Protein AF-R9JHA3-F1 (afdb_monomer)

Nearest PDB structures (foldseek):
  5xmg-assembly1_A  TM=3.687E-01  e=1.341E+00  Pseudomonas aeruginosa
  5wh9-assembly1_B-2  TM=4.161E-01  e=3.075E+00  H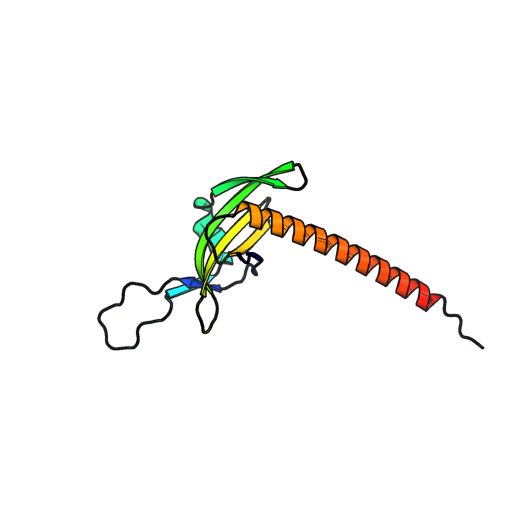alalkalibacterium halodurans C-125
  5zx9-assembly1_A  TM=2.344E-01  e=1.341E+00  Mycobacterium tuberculosis H37Rv
  8z9d-assembly1_PP  TM=3.673E-01  e=4.529E+00  Spinacia oleracea
  4rth-assembly1_A  TM=3.225E-01  e=5.059E+00  Zea mays

Radius of gyration: 22.04 Å; Cα contacts (8 Å, |Δi|>4): 178; chains: 1; bounding box: 43×31×87 Å

pLDDT: mean 76.1, std 11.98, range [42.97, 93.25]

Sequence (139 aa):
MEIITKAKKSCTAFEKPGSQKPGRGHPPKKGTAVHLKELFITLAGEFQETEIELYGKKESIWYYCIDLLWGQKMYQELRFVLVEMNGGQSVEGKKSRKKILEAVRAIEMHMALSCIAMGILQSISILYIGKEGYRKPLS

Mean predicted aligned error: 12.55 Å

Solvent-accessible surface area (backbone atoms only — not comparable to full-atom values): 8304 Å² total; per-residue (Å²): 136,82,60,72,44,84,44,63,53,84,40,66,35,22,37,70,49,69,85,82,71,96,68,94,72,82,80,68,92,50,39,59,82,42,53,56,56,54,46,64,66,80,42,52,88,68,43,44,79,44,79,43,77,56,97,90,38,82,43,73,33,33,34,40,77,46,78,30,27,37,73,92,85,78,52,44,73,28,38,36,39,37,39,39,43,97,92,44,79,48,33,32,40,23,72,66,94,82,56,70,67,60,46,55,52,50,50,51,53,48,55,52,52,51,52,53,52,51,52,51,52,52,53,50,54,54,54,50,56,59,50,64,77,64,61,69,82,79,129

Secondary structure (DSSP, 8-state):
---EEEEPTT-EEEPPPPSPPS-SSPPPS---EEEHHHHHHHTGGGPEEEEEEETTEEEEEEEEEEEEEESSSS-EEEEEEEEEETTEEEEEEESSSS-HHHHHHHHHHHHHHHHHHHHHHHHHHHHHHHHHTT-PPP-

Structure (mmCIF, N/CA/C/O backbone):
data_AF-R9JHA3-F1
#
_entry.id   AF-R9JHA3-F1
#
loop_
_atom_site.group_PDB
_atom_site.id
_atom_site.type_symbol
_atom_site.label_atom_id
_atom_site.label_alt_id
_atom_site.label_comp_id
_atom_site.label_asym_id
_atom_site.label_entity_id
_atom_site.label_seq_id
_atom_site.pdbx_PDB_ins_code
_atom_site.Cartn_x
_atom_site.Cartn_y
_atom_site.Cartn_z
_atom_site.occupancy
_atom_site.B_iso_or_equiv
_atom_site.auth_seq_id
_atom_site.auth_comp_id
_atom_site.auth_asym_id
_atom_site.auth_atom_id
_atom_site.pdbx_PDB_model_num
ATOM 1 N N . MET A 1 1 ? -10.506 -17.326 -2.171 1.00 42.97 1 MET A N 1
ATOM 2 C CA . MET A 1 1 ? -10.151 -16.563 -0.958 1.00 42.97 1 MET A CA 1
ATOM 3 C C . MET A 1 1 ? -9.201 -15.452 -1.380 1.00 42.97 1 MET A C 1
ATOM 5 O O . MET A 1 1 ? -8.128 -15.761 -1.884 1.00 42.97 1 MET A O 1
ATOM 9 N N . GLU A 1 2 ? -9.615 -14.188 -1.286 1.00 55.22 2 GLU A N 1
ATOM 10 C CA . GLU A 1 2 ? -8.731 -13.043 -1.549 1.00 55.22 2 GLU A CA 1
ATOM 11 C C . GLU A 1 2 ? -8.048 -12.662 -0.232 1.00 55.22 2 GLU A C 1
ATOM 13 O O . GLU A 1 2 ? -8.724 -12.412 0.761 1.00 55.22 2 GLU A O 1
ATOM 18 N N . ILE A 1 3 ? -6.715 -12.674 -0.203 1.00 58.25 3 ILE A N 1
ATOM 19 C CA . ILE A 1 3 ? -5.948 -12.266 0.977 1.00 58.25 3 ILE A CA 1
ATOM 20 C C . ILE A 1 3 ? -5.546 -10.807 0.781 1.00 58.25 3 ILE A C 1
ATOM 22 O O . ILE A 1 3 ? -4.934 -10.461 -0.234 1.00 58.25 3 ILE A O 1
ATOM 26 N N . ILE A 1 4 ? -5.911 -9.976 1.752 1.00 64.56 4 ILE A N 1
ATOM 27 C CA . ILE A 1 4 ? -5.577 -8.558 1.820 1.00 64.56 4 ILE A CA 1
ATOM 28 C C . ILE A 1 4 ? -4.691 -8.383 3.043 1.00 64.56 4 ILE A C 1
ATOM 30 O O . ILE A 1 4 ? -5.086 -8.738 4.152 1.00 64.56 4 ILE A O 1
ATOM 34 N N . THR A 1 5 ? -3.495 -7.845 2.845 1.00 65.81 5 THR A N 1
ATOM 35 C CA . THR A 1 5 ? -2.559 -7.606 3.945 1.00 65.81 5 THR A CA 1
ATOM 36 C C . THR A 1 5 ? -1.959 -6.222 3.841 1.00 65.81 5 THR A C 1
ATOM 38 O O . THR A 1 5 ? -1.499 -5.822 2.768 1.00 65.81 5 THR A O 1
ATOM 41 N N . LYS A 1 6 ? -1.890 -5.535 4.981 1.00 73.19 6 LYS A N 1
ATOM 42 C CA . LYS A 1 6 ? -1.100 -4.317 5.130 1.00 73.19 6 LYS A CA 1
ATOM 43 C C . LYS A 1 6 ? 0.378 -4.645 4.937 1.00 73.19 6 LYS A C 1
ATOM 45 O O . LYS A 1 6 ? 0.907 -5.573 5.549 1.00 73.19 6 LYS A O 1
ATOM 50 N N . ALA A 1 7 ? 1.038 -3.884 4.080 1.00 75.06 7 ALA A N 1
ATOM 51 C CA . ALA A 1 7 ? 2.461 -3.979 3.818 1.00 75.06 7 ALA A CA 1
ATOM 52 C C . ALA A 1 7 ? 3.204 -2.831 4.512 1.00 75.06 7 ALA A C 1
ATOM 54 O O . ALA A 1 7 ? 2.664 -1.757 4.782 1.00 75.06 7 ALA A O 1
ATOM 55 N N . LYS A 1 8 ? 4.489 -3.048 4.805 1.00 77.25 8 LYS A N 1
ATOM 56 C CA . LYS A 1 8 ? 5.354 -1.962 5.279 1.00 77.25 8 LYS A CA 1
ATOM 57 C C . LYS A 1 8 ? 5.528 -0.938 4.159 1.00 77.25 8 LYS A C 1
ATOM 59 O O . LYS A 1 8 ? 5.798 -1.316 3.023 1.00 77.25 8 LYS A O 1
ATOM 64 N N . LYS A 1 9 ? 5.494 0.354 4.495 1.00 78.06 9 LYS A N 1
ATOM 65 C CA . LYS A 1 9 ? 5.751 1.448 3.540 1.00 78.06 9 LYS A CA 1
ATOM 66 C C . LYS A 1 9 ? 7.113 1.320 2.841 1.00 78.06 9 LYS A C 1
ATOM 68 O O . LYS A 1 9 ? 7.240 1.651 1.672 1.00 78.06 9 LYS A O 1
ATOM 73 N N . SER A 1 10 ? 8.123 0.794 3.540 1.00 81.38 10 SER A N 1
ATOM 74 C CA . SER A 1 10 ? 9.467 0.526 3.003 1.00 81.38 10 SER A CA 1
ATOM 75 C C . SER A 1 10 ? 9.574 -0.754 2.162 1.00 81.38 10 SER A C 1
ATOM 77 O O . SER A 1 10 ? 10.679 -1.196 1.858 1.00 81.38 10 SER A O 1
ATOM 79 N N . CYS A 1 11 ? 8.456 -1.394 1.817 1.00 84.81 11 CYS A N 1
ATOM 80 C CA . CYS A 1 11 ? 8.462 -2.620 1.035 1.00 84.81 11 CYS A CA 1
ATOM 81 C C . CYS A 1 11 ? 9.016 -2.376 -0.377 1.00 84.81 11 CYS A C 1
ATOM 83 O O . CYS A 1 11 ? 8.632 -1.427 -1.062 1.00 84.81 11 CYS A O 1
ATOM 85 N N . THR A 1 12 ? 9.897 -3.278 -0.806 1.00 89.25 12 THR A N 1
ATOM 86 C CA . THR A 1 12 ? 10.437 -3.325 -2.165 1.00 89.25 12 THR A CA 1
ATOM 87 C C . THR A 1 12 ? 9.720 -4.416 -2.948 1.00 89.25 12 THR A C 1
ATOM 89 O O . THR A 1 12 ? 9.631 -5.560 -2.492 1.00 89.25 12 THR A O 1
ATOM 92 N N . ALA A 1 13 ? 9.225 -4.068 -4.126 1.00 90.88 13 ALA A N 1
ATOM 93 C CA . ALA A 1 13 ? 8.659 -4.990 -5.100 1.00 90.88 13 ALA A CA 1
ATOM 94 C C . ALA A 1 13 ? 9.451 -4.899 -6.413 1.00 90.88 13 ALA A C 1
ATOM 96 O O . ALA A 1 13 ? 10.411 -4.137 -6.507 1.00 90.88 13 ALA A O 1
ATOM 97 N N . PHE A 1 14 ? 9.109 -5.711 -7.407 1.00 90.88 14 PHE A N 1
ATOM 98 C CA . PHE A 1 14 ? 9.809 -5.748 -8.687 1.00 90.88 14 PHE A CA 1
ATOM 99 C C . PHE A 1 14 ? 8.834 -5.613 -9.846 1.00 90.88 14 PHE A C 1
ATOM 101 O O . PHE A 1 14 ? 7.736 -6.165 -9.814 1.00 90.88 14 PHE A O 1
ATOM 108 N N . GLU A 1 15 ? 9.252 -4.926 -10.898 1.00 90.94 15 GLU A N 1
ATOM 109 C CA . GLU A 1 15 ? 8.497 -4.899 -12.146 1.00 90.94 15 GLU A CA 1
ATOM 110 C C . GLU A 1 15 ? 8.497 -6.276 -12.814 1.00 90.94 15 GLU A C 1
ATOM 112 O O . GLU A 1 15 ? 9.342 -7.143 -12.548 1.00 90.94 15 GLU A O 1
ATOM 117 N N . LYS A 1 16 ? 7.546 -6.479 -13.725 1.00 88.25 16 LYS A N 1
ATOM 118 C CA . LYS A 1 16 ? 7.558 -7.655 -14.594 1.00 88.25 16 LYS A CA 1
ATOM 119 C C . LYS A 1 16 ? 8.799 -7.605 -15.494 1.00 88.25 16 LYS A C 1
ATOM 121 O O . LYS A 1 16 ? 9.226 -6.517 -15.882 1.00 88.25 16 LYS A O 1
ATOM 126 N N . PRO A 1 17 ? 9.413 -8.756 -15.814 1.00 85.31 17 PRO A N 1
ATOM 127 C CA . PRO A 1 17 ? 10.536 -8.771 -16.741 1.00 85.31 17 PRO A CA 1
ATOM 128 C C . PRO A 1 17 ? 10.090 -8.193 -18.092 1.00 85.31 17 PRO A C 1
ATOM 130 O O . PRO A 1 17 ? 9.042 -8.571 -18.615 1.00 85.31 17 PRO A O 1
ATOM 133 N N . GLY A 1 18 ? 10.873 -7.256 -18.633 1.00 77.06 18 GLY A N 1
ATOM 134 C CA . GLY A 1 18 ? 10.617 -6.675 -19.952 1.00 77.06 18 GLY A CA 1
ATOM 135 C C . GLY A 1 18 ? 10.728 -7.709 -21.080 1.00 77.06 18 GLY A C 1
ATOM 136 O O . GLY A 1 18 ? 11.177 -8.839 -20.866 1.00 77.06 18 GLY A O 1
ATOM 137 N N . SER A 1 19 ? 10.343 -7.318 -22.299 1.00 68.62 19 SER A N 1
ATOM 138 C CA . SER A 1 19 ? 10.466 -8.166 -23.493 1.00 68.62 19 SER A CA 1
ATOM 139 C C . SER A 1 19 ? 11.897 -8.697 -23.635 1.00 68.62 19 SER A C 1
ATOM 141 O O . SER A 1 19 ? 12.854 -7.919 -23.583 1.00 68.62 19 SER A O 1
ATOM 143 N N . GLN A 1 20 ? 12.043 -10.015 -23.797 1.00 65.56 20 GLN A N 1
ATOM 144 C CA . GLN A 1 20 ? 13.345 -10.677 -23.877 1.00 65.56 20 GLN A CA 1
ATOM 145 C C . GLN A 1 20 ? 14.191 -10.055 -24.993 1.00 65.56 20 GLN A C 1
ATOM 147 O O . GLN A 1 20 ? 13.799 -10.065 -26.159 1.00 65.56 20 GLN A O 1
ATOM 152 N N . LYS A 1 21 ? 15.360 -9.512 -24.639 1.00 65.12 21 LYS A N 1
ATOM 153 C CA . LYS A 1 21 ? 16.337 -9.081 -25.640 1.00 65.12 21 LYS A CA 1
ATOM 154 C C . LYS A 1 21 ? 16.968 -10.329 -26.269 1.00 65.12 21 LYS A C 1
ATOM 156 O O . LYS A 1 21 ? 17.333 -11.236 -25.518 1.00 65.12 21 LYS A O 1
ATOM 161 N N . PRO A 1 22 ? 17.131 -10.389 -27.601 1.00 58.97 22 PRO A N 1
ATOM 162 C CA . PRO A 1 22 ? 17.866 -11.472 -28.239 1.00 58.97 22 PRO A CA 1
ATOM 163 C C . PRO A 1 22 ? 19.330 -11.400 -27.783 1.00 58.97 22 PRO A C 1
ATOM 165 O O . PRO A 1 22 ? 20.067 -10.486 -28.143 1.00 58.97 22 PRO A O 1
ATOM 168 N N . GLY A 1 23 ? 19.735 -12.326 -26.915 1.00 71.56 23 GLY A N 1
ATOM 169 C CA . GLY A 1 23 ? 21.062 -12.355 -26.308 1.00 71.56 23 GLY A CA 1
ATOM 170 C C . GLY A 1 23 ? 21.332 -13.681 -25.600 1.00 71.56 23 GLY A C 1
ATOM 171 O O . GLY A 1 23 ? 20.411 -14.414 -25.242 1.00 71.56 23 GLY A O 1
ATOM 172 N N . ARG A 1 24 ? 22.612 -14.015 -25.420 1.00 67.19 24 ARG A N 1
ATOM 173 C CA . ARG A 1 24 ? 23.051 -15.266 -24.785 1.00 67.19 24 ARG A CA 1
ATOM 174 C C . ARG A 1 24 ? 22.910 -15.153 -23.261 1.00 67.19 24 ARG A C 1
ATOM 176 O O . ARG A 1 24 ? 23.551 -14.300 -22.657 1.00 67.19 24 ARG A O 1
ATOM 183 N N . GLY A 1 25 ? 22.106 -16.017 -22.642 1.00 75.81 25 GLY A N 1
ATOM 184 C CA . GLY A 1 25 ? 21.958 -16.097 -21.183 1.00 75.81 25 GLY A CA 1
ATOM 185 C C . GLY A 1 25 ? 20.561 -16.533 -20.738 1.00 75.81 25 GLY A C 1
ATOM 186 O O . GLY A 1 25 ? 19.625 -16.557 -21.532 1.00 75.81 25 GLY A O 1
ATOM 187 N N . HIS A 1 26 ? 20.415 -16.887 -19.458 1.00 72.19 26 HIS A N 1
ATOM 188 C CA . HIS A 1 26 ? 19.107 -17.203 -18.881 1.00 72.19 26 HIS A CA 1
ATOM 189 C C . HIS A 1 26 ? 18.272 -15.914 -18.753 1.00 72.19 26 HIS A C 1
ATOM 191 O O . HIS A 1 26 ? 18.757 -14.949 -18.153 1.00 72.19 26 HIS A O 1
ATOM 197 N N . PRO A 1 27 ? 17.018 -15.881 -19.240 1.00 76.44 27 PRO A N 1
ATOM 198 C CA . PRO A 1 27 ? 16.166 -14.703 -19.126 1.00 76.44 27 PRO A CA 1
ATOM 199 C C . PRO A 1 27 ? 16.005 -14.232 -17.668 1.00 76.44 27 PRO A C 1
ATOM 201 O O . PRO A 1 27 ? 15.831 -15.060 -16.766 1.00 76.44 27 PRO A O 1
ATOM 204 N N . PRO A 1 28 ? 16.049 -12.921 -17.389 1.00 74.94 28 PRO A N 1
ATOM 205 C CA . PRO A 1 28 ? 15.822 -12.417 -16.041 1.00 74.94 28 PRO A CA 1
ATOM 206 C C . PRO A 1 28 ? 14.397 -12.754 -15.578 1.00 74.94 28 PRO A C 1
ATOM 208 O O . PRO A 1 28 ? 13.429 -12.575 -16.312 1.00 74.94 28 PRO A O 1
ATOM 211 N N . LYS A 1 29 ? 14.261 -13.237 -14.335 1.00 79.88 29 LYS A N 1
ATOM 212 C CA . LYS A 1 29 ? 12.957 -13.613 -13.749 1.00 79.88 29 LYS A CA 1
ATOM 213 C C . LYS A 1 29 ? 12.116 -12.408 -13.295 1.00 79.88 29 LYS A C 1
ATOM 215 O O . LYS A 1 29 ? 10.946 -12.583 -12.976 1.00 79.88 29 LYS A O 1
ATOM 220 N N . LYS A 1 30 ? 12.713 -11.214 -13.220 1.00 85.81 30 LYS A N 1
ATOM 221 C CA . LYS A 1 30 ? 12.101 -9.973 -12.721 1.00 85.81 30 LYS A CA 1
ATOM 222 C C . LYS A 1 30 ? 12.706 -8.745 -13.399 1.00 85.81 30 LYS A C 1
ATOM 224 O O . LYS A 1 30 ? 13.824 -8.827 -13.906 1.00 85.81 30 LYS A O 1
ATOM 229 N N . GLY A 1 31 ? 11.972 -7.640 -13.375 1.00 85.94 31 GLY A N 1
ATOM 230 C CA . GLY A 1 31 ? 12.422 -6.322 -13.810 1.00 85.94 31 GLY A CA 1
ATOM 231 C C . GLY A 1 31 ? 13.067 -5.507 -12.684 1.00 85.94 31 GLY A C 1
ATOM 232 O O . GLY A 1 31 ? 13.643 -6.057 -11.738 1.00 85.94 31 GLY A O 1
ATOM 233 N N . THR A 1 32 ? 12.972 -4.185 -12.806 1.00 88.44 32 THR A N 1
ATOM 234 C CA . THR A 1 32 ? 13.568 -3.201 -11.894 1.00 88.44 32 THR A CA 1
ATOM 235 C C . THR A 1 32 ? 13.010 -3.333 -10.479 1.00 88.44 32 THR A C 1
ATOM 237 O O . THR A 1 32 ? 11.846 -3.690 -10.289 1.00 88.44 32 THR A O 1
ATOM 240 N N . ALA A 1 33 ? 13.842 -3.060 -9.471 1.00 89.94 33 ALA A N 1
ATOM 241 C CA . ALA A 1 33 ? 13.378 -2.934 -8.094 1.00 89.94 33 ALA A CA 1
ATOM 242 C C . ALA A 1 33 ? 12.608 -1.618 -7.920 1.00 89.94 33 ALA A C 1
ATOM 244 O O . ALA A 1 33 ? 13.067 -0.570 -8.359 1.00 89.94 33 ALA A O 1
ATOM 245 N N . VAL A 1 34 ? 11.460 -1.685 -7.254 1.00 90.81 34 VAL A N 1
ATOM 246 C CA . VAL A 1 34 ? 10.562 -0.558 -7.003 1.00 90.81 34 VAL A CA 1
ATOM 247 C C . VAL A 1 34 ? 10.357 -0.426 -5.502 1.00 90.81 34 VAL A C 1
ATOM 249 O O . VAL A 1 34 ? 9.866 -1.351 -4.846 1.00 90.81 34 VAL A O 1
ATOM 252 N N . HIS A 1 35 ? 10.712 0.729 -4.949 1.00 90.62 35 HIS A N 1
ATOM 253 C CA . HIS A 1 35 ? 10.437 1.062 -3.558 1.00 90.62 35 HIS A CA 1
ATOM 254 C C . HIS A 1 35 ? 9.068 1.729 -3.451 1.00 90.62 35 HIS A C 1
ATOM 256 O O . HIS A 1 35 ? 8.865 2.846 -3.918 1.00 90.62 35 HIS A O 1
ATOM 262 N N . LEU A 1 36 ? 8.119 1.069 -2.784 1.00 88.00 36 LEU A N 1
ATOM 263 C CA . LEU A 1 36 ? 6.734 1.556 -2.714 1.00 88.00 36 LEU A CA 1
ATOM 264 C C . LEU A 1 36 ? 6.619 2.917 -2.015 1.00 88.00 36 LEU A C 1
ATOM 266 O O . LEU A 1 36 ? 5.721 3.691 -2.321 1.00 88.00 36 LEU A O 1
ATOM 270 N N . LYS A 1 37 ? 7.559 3.239 -1.119 1.00 88.00 37 LYS A N 1
ATOM 271 C CA . LYS A 1 37 ? 7.662 4.557 -0.480 1.00 88.00 37 LYS A CA 1
ATOM 272 C C . LYS A 1 37 ? 7.855 5.691 -1.494 1.00 88.00 37 LYS A C 1
ATOM 274 O O . LYS A 1 37 ? 7.316 6.769 -1.282 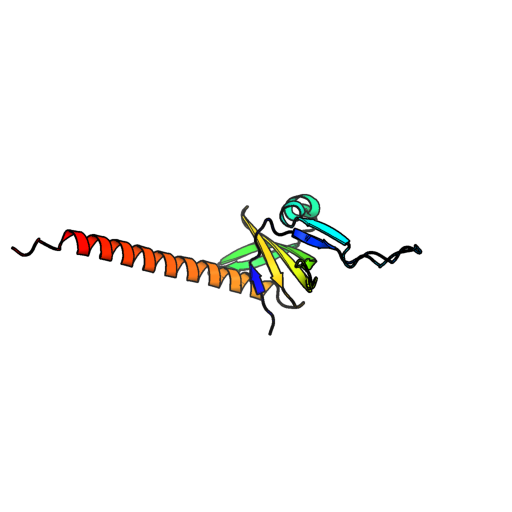1.00 88.00 37 LYS A O 1
ATOM 279 N N . GLU A 1 38 ? 8.640 5.464 -2.542 1.00 90.12 38 GLU A N 1
ATOM 280 C CA . GLU A 1 38 ? 8.986 6.491 -3.533 1.00 90.12 38 GLU A CA 1
ATOM 281 C C . GLU A 1 38 ? 7.810 6.776 -4.468 1.00 90.12 38 GLU A C 1
ATOM 283 O O . GLU A 1 38 ? 7.598 7.921 -4.857 1.00 90.12 38 GLU A O 1
ATOM 288 N N . LEU A 1 39 ? 6.975 5.765 -4.732 1.00 88.38 39 LEU A N 1
ATOM 289 C CA . LEU A 1 39 ? 5.797 5.896 -5.591 1.00 88.38 39 LEU A CA 1
ATOM 290 C C . LEU A 1 39 ? 4.785 6.934 -5.086 1.00 88.38 39 LEU A C 1
ATOM 292 O O . LEU A 1 39 ? 4.136 7.570 -5.907 1.00 88.38 39 LEU A O 1
ATOM 296 N N . PHE A 1 40 ? 4.686 7.159 -3.771 1.00 86.50 40 PHE A N 1
ATOM 297 C CA . PHE A 1 40 ? 3.844 8.231 -3.215 1.00 86.50 40 PHE A CA 1
ATOM 298 C C . PHE A 1 40 ? 4.274 9.629 -3.668 1.00 86.50 40 PHE A C 1
ATOM 300 O O . PHE A 1 40 ? 3.461 10.539 -3.697 1.00 86.50 40 PHE A O 1
ATOM 307 N N . ILE A 1 41 ? 5.554 9.809 -3.998 1.00 88.88 41 ILE A N 1
ATOM 308 C CA . ILE A 1 41 ? 6.105 11.098 -4.422 1.00 88.88 41 ILE A CA 1
ATOM 309 C C . ILE A 1 41 ? 6.132 11.153 -5.947 1.00 88.88 41 ILE A C 1
ATOM 311 O O . ILE A 1 41 ? 5.635 12.101 -6.546 1.00 88.88 41 ILE A O 1
ATOM 315 N N . THR A 1 42 ? 6.692 10.122 -6.584 1.00 89.50 42 THR A N 1
ATOM 316 C CA . THR A 1 42 ? 6.894 10.090 -8.038 1.00 89.50 42 THR A CA 1
ATOM 317 C C . THR A 1 42 ? 5.580 10.050 -8.812 1.00 89.50 42 THR A C 1
ATOM 319 O O . THR A 1 42 ? 5.500 10.629 -9.890 1.00 89.50 42 THR A O 1
ATOM 322 N N . LEU A 1 43 ? 4.557 9.380 -8.276 1.00 86.88 43 LEU A N 1
ATOM 323 C CA . LEU A 1 43 ? 3.266 9.196 -8.939 1.00 86.88 43 LEU A CA 1
ATOM 324 C C . LEU A 1 43 ? 2.138 9.972 -8.258 1.00 86.88 43 LEU A C 1
ATOM 326 O O . LEU A 1 43 ? 0.983 9.651 -8.495 1.00 86.88 43 LEU A O 1
ATOM 330 N N . ALA A 1 44 ? 2.436 10.990 -7.443 1.00 84.69 44 ALA A N 1
ATOM 331 C CA . ALA A 1 44 ? 1.423 11.758 -6.709 1.00 84.69 44 ALA A CA 1
ATOM 332 C C . ALA A 1 44 ? 0.274 12.275 -7.604 1.00 84.69 44 ALA A C 1
ATOM 334 O O . ALA A 1 44 ? -0.876 12.292 -7.179 1.00 84.69 44 ALA A O 1
ATOM 335 N N . GLY A 1 45 ? 0.567 12.641 -8.859 1.00 86.88 45 GLY A N 1
ATOM 336 C CA . GLY A 1 45 ? -0.436 13.102 -9.829 1.00 86.88 45 GLY A CA 1
ATOM 337 C C . GLY A 1 45 ? -1.325 12.008 -10.438 1.00 86.88 45 GLY A C 1
ATOM 338 O O . GLY A 1 45 ? -2.341 12.328 -11.040 1.00 86.88 45 GLY A O 1
ATOM 339 N N . GLU A 1 46 ? -0.969 10.733 -10.276 1.00 89.12 46 GLU A N 1
ATOM 340 C CA . GLU A 1 46 ? -1.711 9.576 -10.808 1.00 89.12 46 GLU A CA 1
ATOM 341 C C . GLU A 1 46 ? -2.673 8.968 -9.772 1.00 89.12 46 GLU A C 1
ATOM 343 O O . GLU A 1 46 ? -3.387 8.001 -10.058 1.00 89.12 46 GLU A O 1
ATOM 348 N N . PHE A 1 47 ? -2.684 9.493 -8.542 1.00 87.00 47 PHE A N 1
ATOM 349 C CA . PHE A 1 47 ? -3.588 9.017 -7.501 1.00 87.00 47 PHE A CA 1
ATOM 350 C C . PHE A 1 47 ? -5.027 9.434 -7.813 1.00 87.00 47 PHE A C 1
ATOM 352 O O . PHE A 1 47 ? -5.319 10.576 -8.159 1.00 87.00 47 PHE A O 1
ATOM 359 N N . GLN A 1 48 ? -5.944 8.488 -7.640 1.00 83.50 48 GLN A N 1
ATOM 360 C CA . GLN A 1 48 ? -7.372 8.690 -7.832 1.00 83.50 48 GLN A CA 1
ATOM 361 C C . GLN A 1 48 ? -8.026 9.056 -6.505 1.00 83.50 48 GLN A C 1
ATOM 363 O O . GLN A 1 48 ? -7.839 8.353 -5.511 1.00 83.50 48 GLN A O 1
ATOM 368 N N . GLU A 1 49 ? -8.815 10.127 -6.498 1.00 86.69 49 GLU A N 1
ATOM 369 C CA . GLU A 1 49 ? -9.650 10.484 -5.353 1.00 86.69 49 GLU A CA 1
ATOM 370 C C . GLU A 1 49 ? -10.908 9.602 -5.310 1.00 86.69 49 GLU A C 1
ATOM 372 O O . GLU A 1 49 ? -11.546 9.339 -6.333 1.00 86.69 49 GLU A O 1
ATOM 377 N N . THR A 1 50 ? -11.276 9.126 -4.123 1.00 82.75 50 THR A N 1
ATOM 378 C CA . THR A 1 50 ? -12.534 8.416 -3.887 1.00 82.75 50 THR A CA 1
ATOM 379 C C . THR A 1 50 ? -13.053 8.681 -2.481 1.00 82.75 50 THR A C 1
ATOM 381 O O . THR A 1 50 ? -12.278 8.898 -1.553 1.00 82.75 50 THR A O 1
ATOM 384 N N . GLU A 1 51 ? -14.370 8.642 -2.312 1.00 80.62 51 GLU A N 1
ATOM 385 C CA . GLU A 1 51 ? -15.005 8.764 -1.005 1.00 80.62 51 GLU A CA 1
ATOM 386 C C . GLU A 1 51 ? -15.171 7.390 -0.360 1.00 80.62 51 GLU A C 1
ATOM 388 O O . GLU A 1 51 ? -15.670 6.436 -0.967 1.00 80.62 51 GLU A O 1
ATOM 393 N N . ILE A 1 52 ? -14.805 7.303 0.911 1.00 75.94 52 ILE A N 1
ATOM 394 C CA . ILE A 1 52 ? -15.055 6.140 1.752 1.00 75.94 52 ILE A CA 1
ATOM 395 C C . ILE A 1 52 ? -15.803 6.564 3.004 1.00 75.94 52 ILE A C 1
ATOM 397 O O . ILE A 1 52 ? -15.624 7.658 3.523 1.00 75.94 52 ILE A O 1
ATOM 401 N N . GLU A 1 53 ? -16.647 5.678 3.511 1.00 71.75 53 GLU A N 1
ATOM 402 C CA . GLU A 1 53 ? -17.286 5.871 4.806 1.00 71.75 53 GLU A CA 1
ATOM 403 C C . GLU A 1 53 ? -16.412 5.220 5.881 1.00 71.75 53 GLU A C 1
ATOM 405 O O . GLU A 1 53 ? -16.3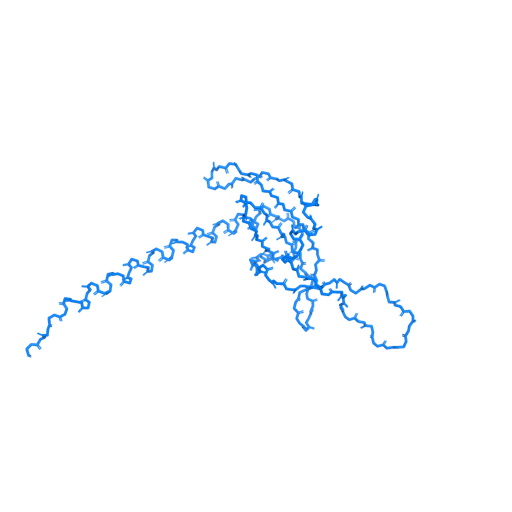19 3.994 5.933 1.00 71.75 53 GLU A O 1
ATOM 410 N N . LEU A 1 54 ? -15.749 6.052 6.686 1.00 68.31 54 LEU A N 1
ATOM 411 C CA . LEU A 1 54 ? -14.912 5.682 7.826 1.00 68.31 54 LEU A CA 1
ATOM 412 C C . LEU A 1 54 ? -15.613 6.096 9.118 1.00 68.31 54 LEU A C 1
ATOM 414 O O . LEU A 1 54 ? -15.922 7.271 9.309 1.00 68.31 54 LEU A O 1
ATOM 418 N N . TYR A 1 55 ? -15.856 5.148 10.022 1.00 67.50 55 TYR A N 1
ATOM 419 C CA . TYR A 1 55 ? -16.515 5.396 11.311 1.00 67.50 55 TYR A CA 1
ATOM 420 C C . TYR A 1 55 ? -17.854 6.158 11.197 1.00 67.50 55 TYR A C 1
ATOM 422 O O . TYR A 1 55 ? -18.191 6.978 12.050 1.00 67.50 55 TYR A O 1
ATOM 430 N N . GLY A 1 56 ? -18.620 5.909 10.128 1.00 72.00 56 GLY A N 1
ATOM 431 C CA . GLY A 1 56 ? -19.895 6.590 9.854 1.00 72.00 56 GLY A CA 1
ATOM 432 C C . GLY A 1 56 ? -19.757 8.013 9.302 1.00 72.00 56 GLY A C 1
ATOM 433 O O . GLY A 1 56 ? -20.752 8.725 9.179 1.00 72.00 56 GLY A O 1
ATOM 434 N N . LYS A 1 57 ? -18.537 8.443 8.962 1.00 74.88 57 LYS A N 1
ATOM 435 C CA . LYS A 1 57 ? -18.254 9.721 8.309 1.00 74.88 57 LYS A CA 1
ATOM 436 C C . LYS A 1 57 ? -17.675 9.477 6.918 1.00 74.88 57 LYS A C 1
ATOM 438 O O . LYS A 1 57 ? -16.814 8.622 6.737 1.00 74.88 57 LYS A O 1
ATOM 443 N N . LYS A 1 58 ? -18.133 10.238 5.926 1.00 79.75 58 LYS A N 1
ATOM 444 C CA . LYS A 1 58 ? -17.536 10.221 4.587 1.00 79.75 58 LYS A CA 1
ATOM 445 C C . LYS A 1 58 ? -16.224 11.000 4.595 1.00 79.75 58 LYS A C 1
ATOM 447 O O . LYS A 1 58 ? -16.203 12.159 5.002 1.00 79.75 58 LYS A O 1
ATOM 452 N N . GLU A 1 59 ? -15.158 10.357 4.150 1.00 80.62 59 GLU A N 1
ATOM 453 C CA . GLU A 1 59 ? -13.812 10.911 4.028 1.00 80.62 59 GLU A CA 1
ATOM 454 C C . GLU A 1 59 ? -13.303 10.676 2.601 1.00 80.62 59 GLU A C 1
ATOM 456 O O . GLU A 1 59 ? -13.477 9.588 2.043 1.00 80.62 59 GLU A O 1
ATOM 461 N N . SER A 1 60 ? -12.661 11.690 2.019 1.00 81.94 60 SER A N 1
ATOM 462 C CA . SER A 1 60 ? -11.953 11.553 0.744 1.00 81.94 60 SER A CA 1
ATOM 463 C C . SER A 1 60 ? -10.593 10.899 0.974 1.00 81.94 60 SER A C 1
ATOM 465 O O . SER A 1 60 ? -9.822 11.318 1.841 1.00 81.94 60 SER A O 1
ATOM 467 N N . ILE A 1 61 ? -10.281 9.884 0.174 1.00 82.94 61 ILE A N 1
ATOM 468 C CA . ILE A 1 61 ? -8.962 9.257 0.121 1.00 82.94 61 ILE A CA 1
ATOM 469 C C . ILE A 1 61 ? -8.401 9.303 -1.292 1.00 82.94 61 ILE A C 1
ATOM 471 O O . ILE A 1 61 ? -9.135 9.217 -2.275 1.00 82.94 61 ILE A O 1
ATOM 475 N N . TRP A 1 62 ? -7.079 9.349 -1.384 1.00 85.75 62 TRP A N 1
ATOM 476 C CA . TRP A 1 62 ? -6.353 9.186 -2.634 1.00 85.75 62 TRP A CA 1
ATOM 477 C C . TRP A 1 62 ? -5.769 7.787 -2.687 1.00 85.75 62 TRP A C 1
ATOM 479 O O . TRP A 1 62 ? -5.141 7.336 -1.729 1.00 85.75 62 TRP A O 1
ATOM 489 N N . TYR A 1 63 ? -5.953 7.079 -3.798 1.00 85.31 63 TYR A N 1
ATOM 490 C CA . TYR A 1 63 ? -5.367 5.757 -3.967 1.00 85.31 63 TYR A CA 1
ATOM 491 C C . TYR A 1 63 ? -4.753 5.545 -5.346 1.00 85.31 63 TYR A C 1
ATOM 493 O O . TYR A 1 63 ? -5.199 6.093 -6.350 1.00 85.31 63 TYR A O 1
ATOM 501 N N . TYR A 1 64 ? -3.751 4.675 -5.400 1.00 85.25 64 TYR A N 1
ATOM 502 C CA . TYR A 1 64 ? -3.119 4.237 -6.636 1.00 85.25 64 TYR A CA 1
ATOM 503 C C . TYR A 1 64 ? -2.910 2.723 -6.618 1.00 85.25 64 TYR A C 1
ATOM 505 O O . TYR A 1 64 ? -2.490 2.150 -5.612 1.00 85.25 64 TYR A O 1
ATOM 513 N N . CYS A 1 65 ? -3.228 2.053 -7.725 1.00 85.44 65 CYS A N 1
ATOM 514 C CA . CYS A 1 65 ? -3.100 0.602 -7.850 1.00 85.44 65 CYS A CA 1
ATOM 515 C C . CYS A 1 65 ? -2.008 0.237 -8.850 1.00 85.44 65 CYS A C 1
ATOM 517 O O . CYS A 1 65 ? -2.050 0.680 -9.994 1.00 85.44 65 CYS A O 1
ATOM 519 N N . ILE A 1 66 ? -1.095 -0.651 -8.459 1.00 86.38 66 ILE A N 1
ATOM 520 C CA . ILE A 1 66 ? -0.027 -1.145 -9.329 1.00 86.38 66 ILE A CA 1
ATOM 521 C C . ILE A 1 66 ? 0.201 -2.642 -9.129 1.00 86.38 66 ILE A C 1
ATOM 523 O O . ILE A 1 66 ? 0.246 -3.133 -8.005 1.00 86.38 66 ILE A O 1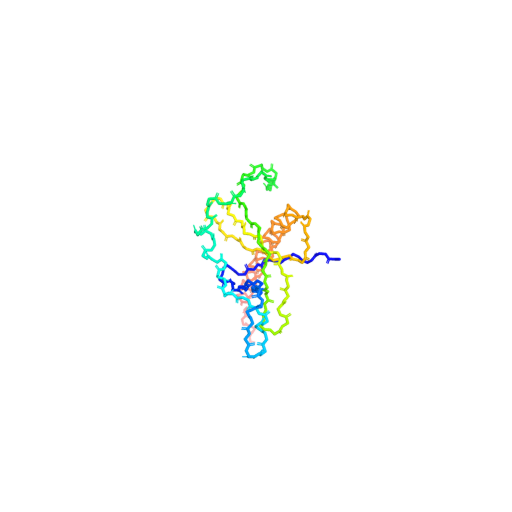
ATOM 527 N N . ASP A 1 67 ? 0.343 -3.385 -10.223 1.00 89.69 67 ASP A N 1
ATOM 528 C CA . ASP A 1 67 ? 0.612 -4.823 -10.189 1.00 89.69 67 ASP A CA 1
ATOM 529 C C . ASP A 1 67 ? 2.136 -5.055 -10.260 1.00 89.69 67 ASP A C 1
ATOM 531 O O . ASP A 1 67 ? 2.767 -4.744 -11.270 1.00 89.69 67 ASP A O 1
ATOM 535 N N . LEU A 1 68 ? 2.741 -5.590 -9.191 1.00 89.38 68 LEU A N 1
ATOM 536 C CA . LEU A 1 68 ? 4.188 -5.831 -9.072 1.00 89.38 68 LEU A CA 1
ATOM 537 C C . LEU A 1 68 ? 4.484 -7.247 -8.555 1.00 89.38 68 LEU A C 1
ATOM 539 O O . LEU A 1 68 ? 3.665 -7.897 -7.910 1.00 89.38 68 LEU A O 1
ATOM 543 N N . LEU A 1 69 ? 5.697 -7.729 -8.806 1.00 90.50 69 LEU A N 1
ATOM 544 C CA . LEU A 1 69 ? 6.205 -8.994 -8.287 1.00 90.50 69 LEU A CA 1
ATOM 545 C C . LEU A 1 69 ? 6.781 -8.806 -6.880 1.00 90.50 69 LEU A C 1
ATOM 547 O O . LEU A 1 69 ? 7.667 -7.982 -6.657 1.00 90.50 69 LEU A O 1
ATOM 551 N N . TRP A 1 70 ? 6.328 -9.615 -5.929 1.00 86.69 70 TRP A N 1
ATOM 552 C CA . TRP A 1 70 ? 6.774 -9.569 -4.541 1.00 86.69 70 TRP A CA 1
ATOM 553 C C . TRP A 1 70 ? 7.412 -10.882 -4.080 1.00 86.69 70 TRP A C 1
ATOM 555 O O . TRP A 1 70 ? 7.026 -11.980 -4.492 1.00 86.69 70 TRP A O 1
ATOM 565 N N . GLY A 1 71 ? 8.394 -10.765 -3.187 1.00 82.88 71 GLY A N 1
ATOM 566 C CA . GLY A 1 71 ? 9.159 -11.885 -2.640 1.00 82.88 71 GLY A CA 1
ATOM 567 C C . GLY A 1 71 ? 10.512 -12.104 -3.324 1.00 82.88 71 GLY A C 1
ATOM 568 O O . GLY A 1 71 ? 10.824 -11.513 -4.352 1.00 82.88 71 GLY A O 1
ATOM 569 N N . GLN A 1 72 ? 11.349 -12.948 -2.714 1.00 69.56 72 GLN A N 1
ATOM 570 C CA . GLN A 1 72 ? 12.753 -13.122 -3.120 1.00 69.56 72 GLN A CA 1
ATOM 571 C C . GLN A 1 72 ? 13.005 -14.317 -4.054 1.00 69.56 72 GLN A C 1
ATOM 573 O O . GLN A 1 72 ? 13.941 -14.284 -4.848 1.00 69.56 72 GLN A O 1
ATOM 578 N N . LYS A 1 73 ? 12.198 -15.383 -3.958 1.00 70.75 73 LYS A N 1
ATOM 579 C CA . LYS A 1 73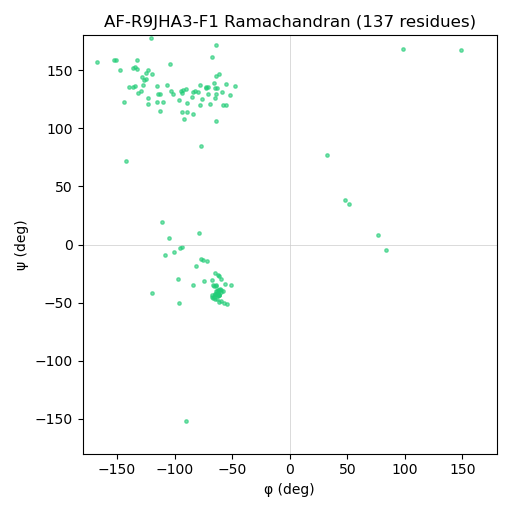 ? 12.469 -16.665 -4.643 1.00 70.75 73 LYS A CA 1
ATOM 580 C C . LYS A 1 73 ? 11.376 -17.087 -5.624 1.00 70.75 73 LYS A C 1
ATOM 582 O O . LYS A 1 73 ? 11.690 -17.546 -6.716 1.00 70.75 73 LYS A O 1
ATOM 587 N N . MET A 1 74 ? 10.112 -16.906 -5.238 1.00 75.31 74 MET A N 1
ATOM 588 C CA . MET A 1 74 ? 8.941 -17.339 -6.015 1.00 75.31 74 MET A CA 1
ATOM 589 C C . MET A 1 74 ? 8.262 -16.213 -6.807 1.00 75.31 74 MET A C 1
ATOM 591 O O . MET A 1 74 ? 7.335 -16.521 -7.539 1.00 75.31 74 MET A O 1
ATOM 595 N N . TYR A 1 75 ? 8.689 -14.950 -6.635 1.00 82.56 75 TYR A N 1
ATOM 596 C CA . TYR A 1 75 ? 8.159 -13.748 -7.305 1.00 82.56 75 TYR A CA 1
ATOM 597 C C . TYR A 1 75 ? 6.656 -13.830 -7.602 1.00 82.56 75 TYR A C 1
ATOM 599 O O . TYR A 1 75 ? 6.241 -14.103 -8.724 1.00 82.56 75 TYR A O 1
ATOM 607 N N . GLN A 1 76 ? 5.839 -13.638 -6.568 1.00 82.69 76 GLN A N 1
ATOM 608 C CA . GLN A 1 76 ? 4.388 -13.695 -6.718 1.00 82.69 76 GLN A CA 1
ATOM 609 C C . GLN A 1 76 ? 3.875 -12.357 -7.231 1.00 82.69 76 GLN A C 1
ATOM 611 O O . GLN A 1 76 ? 4.218 -11.315 -6.678 1.00 82.69 76 GLN A O 1
ATOM 616 N N . GLU A 1 77 ? 3.032 -12.387 -8.258 1.00 85.81 77 GLU A N 1
ATOM 617 C CA . GLU A 1 77 ? 2.333 -11.191 -8.710 1.00 85.81 77 GLU A CA 1
ATOM 618 C C . GLU A 1 77 ? 1.304 -10.769 -7.660 1.00 85.81 77 GLU A C 1
ATOM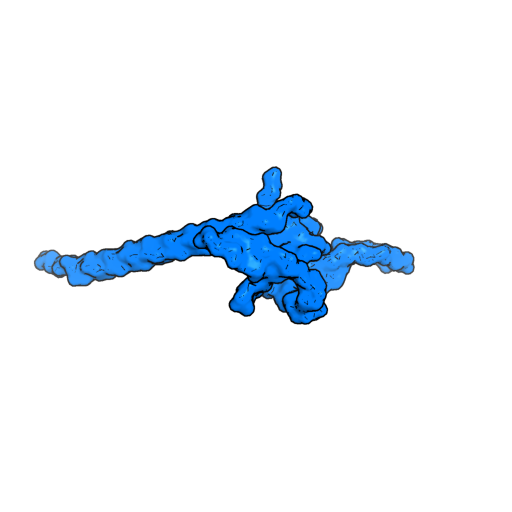 620 O O . GLU A 1 77 ? 0.414 -11.540 -7.289 1.00 85.81 77 GLU A O 1
ATOM 625 N N . LEU A 1 78 ? 1.467 -9.546 -7.162 1.00 85.06 78 LEU A N 1
ATOM 626 C CA . LEU A 1 78 ? 0.576 -8.901 -6.216 1.00 85.06 78 LEU A CA 1
ATOM 627 C C . LEU A 1 78 ? 0.159 -7.538 -6.756 1.00 85.06 78 LEU A C 1
ATOM 629 O O . LEU A 1 78 ? 0.962 -6.781 -7.298 1.00 85.06 78 LEU A O 1
ATOM 633 N N . ARG A 1 79 ? -1.101 -7.199 -6.524 1.00 85.06 79 ARG A N 1
ATOM 634 C CA . ARG A 1 79 ? -1.617 -5.851 -6.683 1.00 85.06 79 ARG A CA 1
ATOM 635 C C . ARG A 1 79 ? -1.340 -5.059 -5.423 1.00 85.06 79 ARG A C 1
ATOM 637 O O . ARG A 1 79 ? -1.927 -5.340 -4.379 1.00 85.06 79 ARG A O 1
ATOM 644 N N . PHE A 1 80 ? -0.470 -4.073 -5.532 1.00 85.00 80 PHE A N 1
ATOM 645 C CA . PHE A 1 80 ? -0.257 -3.080 -4.501 1.00 85.00 80 PHE A CA 1
ATOM 646 C C . PHE A 1 80 ? -1.293 -1.968 -4.634 1.00 85.00 80 PHE A C 1
ATOM 648 O O . PHE A 1 80 ? -1.527 -1.455 -5.725 1.00 85.00 80 PHE A O 1
ATOM 655 N N . VAL A 1 81 ? -1.923 -1.622 -3.519 1.00 84.88 81 VAL A N 1
ATOM 656 C CA . VAL A 1 81 ? -2.812 -0.473 -3.375 1.00 84.88 81 VAL A CA 1
ATOM 657 C C . VAL A 1 81 ? -2.106 0.493 -2.439 1.00 84.88 81 VAL A C 1
ATOM 659 O O . VAL A 1 81 ? -1.839 0.157 -1.289 1.00 84.88 81 VAL A O 1
ATOM 662 N N . LEU A 1 82 ? -1.735 1.654 -2.954 1.00 84.94 82 LEU A N 1
ATOM 663 C CA . LEU A 1 82 ? -1.176 2.750 -2.182 1.00 84.94 82 LEU A CA 1
ATOM 664 C C . LEU A 1 82 ? -2.331 3.669 -1.814 1.00 84.94 82 LEU A C 1
ATOM 666 O O . LEU A 1 82 ? -3.141 3.982 -2.680 1.00 84.94 82 LEU A O 1
ATOM 670 N N . VAL A 1 83 ? -2.417 4.069 -0.551 1.00 83.50 83 VAL A N 1
ATOM 671 C CA . VAL A 1 83 ? -3.493 4.916 -0.032 1.00 83.50 83 VAL A CA 1
ATOM 672 C C . VAL A 1 83 ? -2.889 6.087 0.729 1.00 83.50 83 VAL A C 1
ATOM 674 O O . VAL A 1 83 ? -2.014 5.898 1.577 1.00 83.50 83 VAL A O 1
ATOM 677 N N . GLU A 1 84 ? -3.372 7.287 0.441 1.00 83.31 84 GLU A N 1
ATOM 678 C CA . GLU A 1 84 ? -3.036 8.524 1.132 1.00 83.31 84 GLU A CA 1
ATOM 679 C C . GLU A 1 84 ? -4.311 9.181 1.674 1.00 83.31 84 GLU A C 1
ATOM 681 O O . GLU A 1 84 ? -5.292 9.373 0.955 1.00 83.31 84 GLU A O 1
ATOM 686 N N . MET A 1 85 ? -4.314 9.478 2.974 1.00 78.00 85 MET A N 1
ATOM 687 C CA . MET A 1 85 ? -5.460 10.035 3.693 1.00 78.00 85 MET A CA 1
ATOM 688 C C . MET A 1 85 ? -4.979 11.018 4.753 1.00 78.00 85 MET A C 1
ATOM 690 O O . MET A 1 85 ? -4.222 10.627 5.642 1.00 78.00 85 MET A O 1
ATOM 694 N N . ASN A 1 86 ? -5.440 12.272 4.698 1.00 68.00 86 ASN A N 1
ATOM 695 C CA . ASN A 1 86 ? -5.171 13.296 5.720 1.00 68.00 86 ASN A CA 1
ATOM 696 C C . ASN A 1 86 ? -3.673 13.394 6.123 1.00 68.00 86 ASN A C 1
ATOM 698 O O . ASN A 1 86 ? -3.343 13.543 7.298 1.00 68.00 86 ASN A O 1
ATOM 702 N N . GLY A 1 87 ? -2.753 13.248 5.155 1.00 66.62 87 GLY A N 1
ATOM 703 C CA . GLY A 1 87 ? -1.291 13.262 5.358 1.00 66.62 87 GLY A CA 1
ATOM 704 C C . GLY A 1 87 ? -0.654 11.928 5.790 1.00 66.62 87 GLY A C 1
ATOM 705 O O . GLY A 1 87 ? 0.571 11.825 5.889 1.00 66.62 87 GLY A O 1
ATOM 706 N N . GLY A 1 88 ? -1.450 10.885 6.036 1.00 68.50 88 GLY A N 1
ATOM 707 C CA . GLY A 1 88 ? -0.991 9.523 6.314 1.00 68.50 88 GLY A CA 1
ATOM 708 C C . GLY A 1 88 ? -0.918 8.663 5.049 1.00 68.50 88 GLY A C 1
ATOM 709 O O . GLY A 1 88 ? -1.870 8.613 4.279 1.00 68.50 88 GLY A O 1
ATOM 710 N N . GLN A 1 89 ? 0.189 7.936 4.856 1.00 77.38 89 GLN A N 1
ATOM 711 C CA . GLN A 1 89 ? 0.429 7.067 3.688 1.00 77.38 89 GLN A CA 1
ATOM 712 C C . GLN A 1 89 ? 0.510 5.587 4.101 1.00 77.38 89 GLN A C 1
ATOM 714 O O . GLN A 1 89 ? 1.282 5.242 5.002 1.00 77.38 89 GLN A O 1
ATOM 719 N N . SER A 1 90 ? -0.243 4.713 3.427 1.00 71.50 90 SER A N 1
ATOM 720 C CA . SER A 1 90 ? -0.329 3.263 3.684 1.00 71.50 90 SER A CA 1
ATOM 721 C C . SER A 1 90 ? -0.254 2.440 2.395 1.00 71.50 90 SER A C 1
ATOM 723 O O . SER A 1 90 ? -0.578 2.928 1.318 1.00 71.50 90 SER A O 1
ATOM 725 N N . VAL A 1 91 ? 0.225 1.197 2.499 1.00 72.75 91 VAL A N 1
ATOM 726 C CA . VAL A 1 91 ? 0.437 0.297 1.357 1.00 72.75 91 VAL A CA 1
ATOM 727 C C . VAL A 1 91 ? -0.173 -1.061 1.667 1.00 72.75 91 VAL A C 1
ATOM 729 O O . VAL A 1 91 ? 0.166 -1.671 2.679 1.00 72.75 91 VAL A O 1
ATOM 732 N N . GLU A 1 92 ? -0.976 -1.595 0.756 1.00 69.88 92 GLU A N 1
ATOM 733 C CA . GLU A 1 92 ? -1.604 -2.909 0.877 1.00 69.88 92 GLU A CA 1
ATOM 734 C C . GLU A 1 92 ? -1.286 -3.808 -0.313 1.00 69.88 92 GLU A C 1
ATOM 736 O O . GLU A 1 92 ? -1.258 -3.358 -1.450 1.00 69.88 92 GLU A O 1
ATOM 741 N N . GLY A 1 93 ? -1.091 -5.103 -0.062 1.00 67.38 93 GLY A N 1
ATOM 742 C CA . GLY A 1 93 ? -0.911 -6.119 -1.102 1.00 67.38 93 GLY A CA 1
ATOM 743 C C . GLY A 1 93 ? -2.146 -7.008 -1.251 1.00 67.38 93 GLY A C 1
ATOM 744 O O . GLY A 1 93 ? -2.722 -7.448 -0.253 1.00 67.38 93 GLY A O 1
ATOM 745 N N . LYS A 1 94 ? -2.538 -7.300 -2.497 1.00 64.31 94 LYS A N 1
ATOM 746 C CA . LYS A 1 94 ? -3.658 -8.188 -2.849 1.00 64.31 94 LYS A CA 1
ATOM 747 C C . LYS A 1 94 ? -3.282 -9.186 -3.931 1.00 64.31 94 LYS A C 1
ATOM 749 O O . LYS A 1 94 ? -2.505 -8.882 -4.825 1.00 64.31 94 LYS A O 1
ATOM 754 N N . LYS A 1 95 ? -3.922 -10.356 -3.913 1.00 58.00 95 LYS A N 1
ATOM 755 C CA . LYS A 1 95 ? -3.804 -11.373 -4.978 1.00 58.00 95 LYS A CA 1
ATOM 756 C C . LYS A 1 95 ? -4.890 -11.292 -6.059 1.00 58.00 95 LYS A C 1
ATOM 758 O O . LYS A 1 95 ? -4.885 -12.103 -6.980 1.00 58.00 95 LYS A O 1
ATOM 763 N N . SER A 1 96 ? -5.864 -10.381 -5.961 1.00 53.50 96 SER A N 1
ATOM 764 C CA . SER A 1 96 ? -7.030 -10.373 -6.860 1.00 53.50 96 SER A CA 1
ATOM 765 C C . SER A 1 96 ? -7.656 -8.983 -7.048 1.00 53.50 96 SER A C 1
ATOM 767 O O . SER A 1 96 ? -7.423 -8.055 -6.275 1.00 53.50 96 SER A O 1
ATOM 769 N N . ARG A 1 97 ? -8.393 -8.836 -8.158 1.00 50.00 97 ARG A N 1
ATOM 770 C CA . ARG A 1 97 ? -8.630 -7.573 -8.881 1.00 50.00 97 ARG A CA 1
ATOM 771 C C . ARG A 1 97 ? -9.725 -6.665 -8.304 1.00 50.00 97 ARG A C 1
ATOM 773 O O . ARG A 1 97 ? -9.767 -5.506 -8.701 1.00 50.00 97 ARG A O 1
ATOM 780 N N . LYS A 1 98 ? -10.637 -7.161 -7.456 1.00 49.91 98 LYS A N 1
ATOM 781 C CA . LYS A 1 98 ? -12.011 -6.617 -7.459 1.00 49.91 98 LYS A CA 1
ATOM 782 C C . LYS A 1 98 ? -12.467 -5.752 -6.286 1.00 49.91 98 LYS A C 1
ATOM 784 O O . LYS A 1 98 ? -13.533 -5.167 -6.428 1.00 49.91 98 LYS A O 1
ATOM 789 N N . LYS A 1 99 ? -11.748 -5.609 -5.166 1.00 56.69 99 LYS A N 1
ATOM 790 C CA . LYS A 1 99 ? -12.369 -4.956 -3.991 1.00 56.69 99 LYS A CA 1
ATOM 791 C C . LYS A 1 99 ? -11.437 -4.059 -3.180 1.00 56.69 99 LYS A C 1
ATOM 793 O O . LYS A 1 99 ? -11.002 -4.410 -2.086 1.00 56.69 99 LYS A O 1
ATOM 798 N N . ILE A 1 100 ? -11.084 -2.899 -3.742 1.00 59.78 100 ILE A N 1
ATOM 799 C CA . ILE A 1 100 ? -10.280 -1.840 -3.090 1.00 59.78 100 ILE A CA 1
ATOM 800 C C . ILE A 1 100 ? -10.945 -1.385 -1.788 1.00 59.78 100 ILE A C 1
ATOM 802 O O . ILE A 1 100 ? -10.318 -1.493 -0.738 1.00 59.78 100 ILE A O 1
ATOM 806 N N . LEU A 1 101 ? -12.236 -1.058 -1.848 1.00 60.50 101 LEU A N 1
ATOM 807 C CA . LEU A 1 101 ? -13.041 -0.615 -0.707 1.00 60.50 101 LEU A CA 1
ATOM 808 C C . LEU A 1 101 ? -13.078 -1.622 0.455 1.00 60.50 101 LEU A C 1
ATOM 810 O O . LEU A 1 101 ? -12.972 -1.234 1.613 1.00 60.50 101 LEU A O 1
ATOM 814 N N . GLU A 1 102 ? -13.177 -2.924 0.160 1.00 62.97 102 GLU A N 1
ATOM 815 C CA . GLU A 1 102 ? -13.175 -3.955 1.210 1.00 62.97 102 GLU A CA 1
ATOM 816 C C . GLU A 1 102 ? -11.828 -4.054 1.927 1.00 62.97 102 GLU A C 1
ATOM 818 O 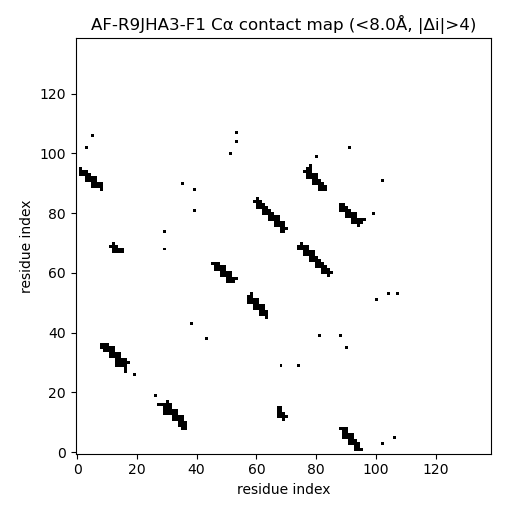O . GLU A 1 102 ? -11.805 -4.341 3.119 1.00 62.97 102 GLU A O 1
ATOM 823 N N . ALA A 1 103 ? -10.709 -3.770 1.248 1.00 63.28 103 ALA A N 1
ATOM 824 C CA . ALA A 1 103 ? -9.428 -3.687 1.950 1.00 63.28 103 ALA A CA 1
ATOM 825 C C . ALA A 1 103 ? -9.376 -2.511 2.892 1.00 63.28 103 ALA A C 1
ATOM 827 O O . ALA A 1 103 ? -8.923 -2.674 4.015 1.00 63.28 103 ALA A O 1
ATOM 828 N N . VAL A 1 104 ? -9.822 -1.347 2.430 1.00 65.31 104 VAL A N 1
ATOM 829 C CA . VAL A 1 104 ? -9.781 -0.141 3.249 1.00 65.31 104 VAL A CA 1
ATOM 830 C C . VAL A 1 104 ? -10.637 -0.331 4.503 1.00 65.31 104 VAL A C 1
ATOM 832 O O . VAL A 1 104 ? -10.152 -0.101 5.607 1.00 65.31 104 VAL A O 1
ATOM 835 N N . ARG A 1 105 ? -11.836 -0.911 4.359 1.00 64.31 105 ARG A N 1
ATOM 836 C CA . ARG A 1 105 ? -12.682 -1.318 5.495 1.00 64.31 105 ARG A CA 1
ATOM 837 C C . ARG A 1 105 ? -12.031 -2.382 6.386 1.00 64.31 105 ARG A C 1
ATOM 839 O O . ARG A 1 105 ? -12.137 -2.318 7.606 1.00 64.31 105 ARG A O 1
ATOM 846 N N . ALA A 1 106 ? -11.329 -3.361 5.814 1.00 64.62 106 ALA A N 1
ATOM 847 C CA . ALA A 1 106 ? -10.608 -4.360 6.605 1.00 64.62 106 ALA A CA 1
ATOM 848 C C . ALA A 1 106 ? -9.442 -3.744 7.402 1.00 64.62 106 ALA A C 1
ATOM 850 O O . ALA A 1 106 ? -9.188 -4.160 8.532 1.00 64.62 106 ALA A O 1
ATOM 851 N N . ILE A 1 107 ? -8.750 -2.740 6.850 1.00 68.44 107 ILE A N 1
ATOM 852 C CA . ILE A 1 107 ? -7.710 -1.981 7.560 1.00 68.44 107 ILE A CA 1
ATOM 853 C C . ILE A 1 107 ? -8.331 -1.183 8.700 1.00 68.44 107 ILE A C 1
ATOM 855 O O . ILE A 1 107 ? -7.787 -1.208 9.799 1.00 68.44 107 ILE A O 1
ATOM 859 N N . GLU A 1 108 ? -9.455 -0.505 8.465 1.00 63.84 108 GLU A N 1
ATOM 860 C CA . GLU A 1 108 ? -10.200 0.213 9.505 1.00 63.84 108 GLU A CA 1
ATOM 861 C C . GLU A 1 108 ? -10.541 -0.724 10.668 1.00 63.84 108 GLU A C 1
ATOM 863 O O . GLU A 1 108 ? -10.173 -0.462 11.815 1.00 63.84 108 GLU A O 1
ATOM 868 N N . MET A 1 109 ? -11.136 -1.878 10.355 1.00 64.81 109 MET A N 1
ATOM 869 C CA . MET A 1 109 ? -11.482 -2.891 11.347 1.00 64.81 109 MET A CA 1
ATOM 870 C C . MET A 1 109 ? -10.244 -3.421 12.085 1.00 64.81 109 MET A C 1
ATOM 872 O O . MET A 1 109 ? -10.289 -3.627 13.297 1.00 64.81 109 MET A O 1
ATOM 876 N N . HIS A 1 110 ? -9.116 -3.598 11.392 1.00 71.12 110 HIS A N 1
ATOM 877 C CA . HIS A 1 110 ? -7.863 -4.028 12.011 1.00 71.12 110 HIS A CA 1
ATOM 878 C C . HIS A 1 110 ? -7.270 -2.963 12.947 1.00 71.12 110 HIS A C 1
ATOM 880 O O . HIS A 1 110 ? -6.854 -3.292 14.059 1.00 71.12 110 HIS A O 1
ATOM 886 N N . MET A 1 111 ? -7.267 -1.692 12.530 1.00 70.94 111 MET A N 1
ATOM 887 C CA . MET A 1 111 ? -6.807 -0.564 13.345 1.00 70.94 111 MET A CA 1
ATOM 888 C C . MET A 1 111 ? -7.665 -0.440 14.612 1.00 70.94 111 MET A C 1
ATOM 890 O O . MET A 1 111 ? -7.111 -0.437 15.711 1.00 70.94 111 MET A O 1
ATOM 894 N N . ALA A 1 112 ? -8.996 -0.454 14.488 1.00 71.69 112 ALA A N 1
ATOM 895 C CA . ALA A 1 112 ? -9.914 -0.386 15.626 1.00 71.69 112 ALA A CA 1
ATOM 896 C C . ALA A 1 112 ? -9.726 -1.557 16.607 1.00 71.69 112 ALA A C 1
ATOM 898 O O . ALA A 1 112 ? -9.572 -1.344 17.812 1.00 71.69 112 ALA A O 1
ATOM 899 N N . LEU A 1 113 ? -9.667 -2.793 16.097 1.00 71.69 113 LEU A N 1
ATOM 900 C CA . LEU A 1 113 ? -9.489 -3.987 16.926 1.00 71.69 113 LEU A CA 1
ATOM 901 C C . LEU A 1 113 ? -8.145 -3.967 17.669 1.00 71.69 113 LEU A C 1
ATOM 903 O O . LEU A 1 113 ? -8.089 -4.295 18.854 1.00 71.69 113 LEU A O 1
ATOM 907 N N . SER A 1 114 ? -7.069 -3.551 16.991 1.00 77.62 114 SER A N 1
ATOM 908 C CA . SER A 1 114 ? -5.742 -3.443 17.605 1.00 77.62 114 SER A CA 1
ATOM 909 C C . SER A 1 114 ? -5.709 -2.414 18.741 1.00 77.62 114 SER A C 1
ATOM 911 O O . SER A 1 114 ? -5.139 -2.697 19.791 1.00 77.62 114 SER A O 1
ATOM 913 N N . CYS A 1 115 ? -6.378 -1.265 18.587 1.00 73.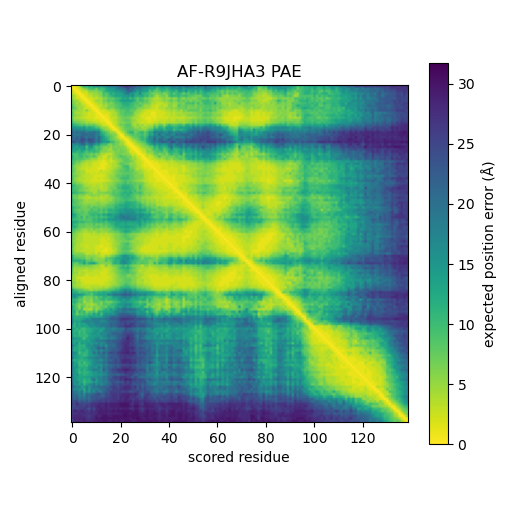44 115 CYS A N 1
ATOM 914 C CA . CYS A 1 115 ? -6.479 -0.243 19.630 1.00 73.44 115 CYS A CA 1
ATOM 915 C C . CYS A 1 115 ? -7.241 -0.739 20.863 1.00 73.44 115 CYS A C 1
ATOM 917 O O . CYS A 1 115 ? -6.792 -0.527 21.989 1.00 73.44 115 CYS A O 1
ATOM 919 N N . ILE A 1 116 ? -8.357 -1.444 20.660 1.00 87.38 116 ILE A N 1
ATOM 920 C CA . ILE A 1 116 ? -9.139 -2.028 21.758 1.00 87.38 116 ILE A CA 1
ATOM 921 C C . ILE A 1 116 ? -8.299 -3.070 22.507 1.00 87.38 116 ILE A C 1
ATOM 923 O O . ILE A 1 116 ? -8.209 -3.030 23.734 1.00 87.38 116 ILE A O 1
ATOM 927 N N . ALA A 1 117 ? -7.628 -3.966 21.778 1.00 90.75 117 ALA A N 1
ATOM 928 C CA . ALA A 1 117 ? -6.766 -4.982 22.372 1.00 90.75 117 ALA A CA 1
ATOM 929 C C . ALA A 1 117 ? -5.602 -4.364 23.167 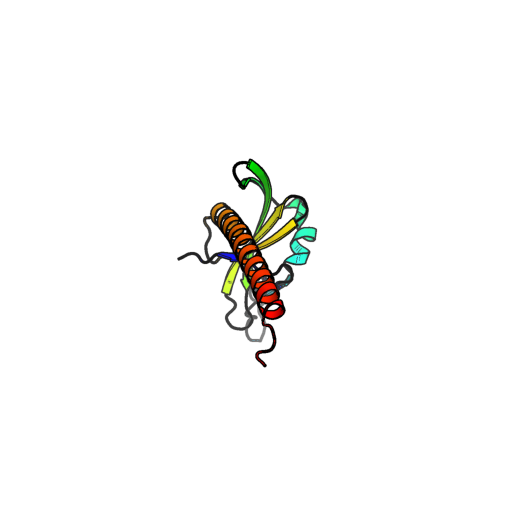1.00 90.75 117 ALA A C 1
ATOM 931 O O . ALA A 1 117 ? -5.326 -4.801 24.284 1.00 90.75 117 ALA A O 1
ATOM 932 N N . MET A 1 118 ? -4.953 -3.322 22.630 1.00 91.50 118 MET A N 1
ATOM 933 C CA . MET A 1 118 ? -3.897 -2.586 23.334 1.00 91.50 118 MET A CA 1
ATOM 934 C C . MET A 1 118 ? -4.419 -1.917 24.611 1.00 91.50 118 MET A C 1
ATOM 936 O O . MET A 1 118 ? -3.773 -2.034 25.649 1.00 91.50 118 MET A O 1
ATOM 940 N N . GLY A 1 119 ? -5.593 -1.281 24.568 1.00 90.56 119 GLY A N 1
ATOM 941 C CA . GLY A 1 119 ? -6.201 -0.639 25.739 1.00 90.56 119 GLY A CA 1
ATOM 942 C C . GLY A 1 119 ? -6.564 -1.632 26.846 1.00 90.56 119 GLY A C 1
ATOM 943 O O . GLY A 1 119 ? -6.314 -1.372 28.025 1.00 90.56 119 GLY A O 1
ATOM 944 N N . ILE A 1 120 ? -7.083 -2.806 26.477 1.00 93.25 120 ILE A N 1
ATOM 945 C CA . ILE A 1 120 ? -7.358 -3.896 27.424 1.00 93.25 120 ILE A CA 1
ATOM 946 C C . ILE A 1 120 ? -6.049 -4.417 28.026 1.00 93.25 120 ILE A C 1
ATOM 948 O O . ILE A 1 120 ? -5.948 -4.544 29.244 1.00 93.25 120 ILE A O 1
ATOM 952 N N . LEU A 1 121 ? -5.030 -4.672 27.200 1.00 90.81 121 LEU A N 1
ATOM 953 C CA . LEU A 1 121 ? -3.736 -5.165 27.669 1.00 90.81 121 LEU A CA 1
ATOM 954 C C . LEU A 1 121 ? -3.059 -4.172 28.625 1.00 90.81 121 LEU A C 1
ATOM 956 O O . LEU A 1 121 ? -2.574 -4.573 29.679 1.00 90.81 121 LEU A O 1
ATOM 960 N N . GLN A 1 122 ? -3.085 -2.876 28.301 1.00 89.81 122 GLN A N 1
ATOM 961 C CA . GLN A 1 122 ? -2.563 -1.813 29.166 1.00 89.81 122 GLN A CA 1
ATOM 962 C C . GLN A 1 122 ? -3.324 -1.737 30.493 1.00 89.81 122 GLN A C 1
ATOM 964 O O . GLN A 1 122 ? -2.708 -1.648 31.554 1.00 89.81 122 GLN A O 1
ATOM 969 N N . SER A 1 123 ? -4.654 -1.834 30.444 1.00 89.62 123 SER A N 1
ATOM 970 C CA . SER A 1 123 ? -5.506 -1.814 31.636 1.00 89.62 123 SER A CA 1
ATOM 971 C C . SER A 1 123 ? -5.224 -3.013 32.551 1.00 89.62 123 SER A C 1
ATOM 973 O O . SER A 1 123 ? -5.084 -2.849 33.762 1.00 89.62 123 SER A O 1
ATOM 975 N N . ILE A 1 124 ? -5.059 -4.213 31.983 1.00 87.31 124 ILE A N 1
ATOM 976 C CA . ILE A 1 124 ? -4.678 -5.424 32.728 1.00 87.31 124 ILE A CA 1
ATOM 977 C C . ILE A 1 124 ? -3.266 -5.290 33.316 1.00 87.31 124 ILE A C 1
ATOM 979 O O . ILE A 1 124 ? -3.068 -5.628 34.482 1.00 87.31 124 ILE A O 1
ATOM 983 N N . SER A 1 125 ? -2.294 -4.759 32.564 1.00 88.69 125 SER A N 1
ATOM 984 C CA . SER A 1 125 ? -0.936 -4.516 33.076 1.00 88.69 125 SER A CA 1
ATOM 985 C C . SER A 1 125 ? -0.921 -3.569 34.278 1.00 88.69 125 SER A C 1
ATOM 987 O O . SER A 1 125 ? -0.211 -3.834 35.247 1.00 88.69 125 SER A O 1
ATOM 989 N N . ILE A 1 126 ? -1.725 -2.502 34.261 1.00 85.56 126 ILE A N 1
ATOM 990 C CA . ILE A 1 126 ? -1.840 -1.568 35.393 1.00 85.56 126 ILE A CA 1
ATOM 991 C C . ILE A 1 126 ? -2.448 -2.267 36.620 1.00 85.56 126 ILE A C 1
ATOM 993 O O . ILE A 1 126 ? -1.943 -2.110 37.733 1.00 85.56 126 ILE A O 1
ATOM 997 N N . LEU A 1 127 ? -3.486 -3.090 36.430 1.00 80.00 127 LEU A N 1
ATOM 998 C CA . LEU A 1 127 ? -4.094 -3.873 37.515 1.00 80.00 127 LEU A CA 1
ATOM 999 C C . LEU A 1 127 ? -3.131 -4.910 38.108 1.00 80.00 127 LEU A C 1
ATOM 1001 O O . LEU A 1 127 ? -3.169 -5.161 39.313 1.00 80.00 127 LEU A O 1
ATOM 1005 N N . TYR A 1 128 ? -2.267 -5.501 37.282 1.00 77.50 128 TYR A N 1
ATOM 1006 C CA . TYR A 1 128 ? -1.260 -6.457 37.734 1.00 77.50 128 TYR A CA 1
ATOM 1007 C C . TYR A 1 128 ? -0.209 -5.776 38.628 1.00 77.50 128 TYR A C 1
ATOM 1009 O O . TYR A 1 128 ? 0.040 -6.229 39.743 1.00 77.50 128 TYR A O 1
ATOM 1017 N N . ILE A 1 129 ? 0.308 -4.612 38.216 1.00 78.62 129 ILE A N 1
ATOM 1018 C CA . ILE A 1 129 ? 1.250 -3.809 39.020 1.00 78.62 129 ILE A CA 1
ATOM 1019 C C . ILE A 1 129 ? 0.614 -3.362 40.350 1.00 78.62 129 ILE A C 1
ATOM 1021 O O . ILE A 1 129 ? 1.261 -3.405 41.398 1.00 78.62 129 ILE A O 1
ATOM 1025 N N . GLY A 1 130 ? -0.673 -2.996 40.337 1.00 63.50 130 GLY A N 1
ATOM 1026 C CA . GLY A 1 130 ? -1.419 -2.646 41.550 1.00 63.50 130 GLY A CA 1
ATOM 1027 C C . GLY A 1 130 ? -1.601 -3.809 42.537 1.00 63.50 130 GLY A C 1
ATOM 1028 O O . GLY A 1 130 ? -1.746 -3.572 43.737 1.00 63.50 130 GLY A O 1
ATOM 1029 N N . LYS A 1 131 ? -1.561 -5.064 42.066 1.00 59.16 131 LYS A N 1
ATOM 1030 C CA . LYS A 1 131 ? -1.638 -6.258 42.921 1.00 59.16 131 LYS A CA 1
ATOM 1031 C C . LYS A 1 131 ? -0.290 -6.667 43.516 1.00 59.16 131 LYS A C 1
ATOM 1033 O O . LYS A 1 131 ? -0.269 -7.098 44.668 1.00 59.16 131 LYS A O 1
ATOM 1038 N N . GLU A 1 132 ? 0.815 -6.490 42.792 1.00 56.53 132 GLU A N 1
ATOM 1039 C CA . GLU A 1 132 ? 2.162 -6.768 43.315 1.00 56.53 132 GLU A CA 1
ATOM 1040 C C . GLU A 1 132 ? 2.522 -5.831 44.489 1.00 56.53 132 GLU A C 1
ATOM 1042 O O . GLU A 1 132 ? 3.125 -6.269 45.466 1.00 56.53 132 GLU A O 1
ATOM 1047 N N . GLY A 1 133 ? 2.077 -4.565 44.454 1.00 55.78 133 GLY A N 1
ATOM 1048 C CA . GLY A 1 133 ? 2.308 -3.582 45.526 1.00 55.78 133 GLY A CA 1
ATOM 1049 C C . GLY A 1 133 ? 1.503 -3.806 46.819 1.00 55.78 133 GLY A C 1
ATOM 1050 O O . GLY A 1 133 ? 1.837 -3.231 47.852 1.00 55.78 133 GLY A O 1
ATOM 1051 N N . TYR A 1 134 ? 0.468 -4.653 46.789 1.00 52.69 134 TYR A N 1
ATOM 1052 C CA . TYR A 1 134 ? -0.363 -5.010 47.952 1.00 52.69 134 TYR A CA 1
ATOM 1053 C C . TYR A 1 134 ? -0.068 -6.410 48.513 1.00 52.69 134 TYR A C 1
ATOM 1055 O O . TYR A 1 134 ? -0.744 -6.856 49.445 1.00 52.69 134 TYR A O 1
ATOM 1063 N N . ARG A 1 135 ? 0.946 -7.120 47.999 1.00 52.53 135 ARG A N 1
ATOM 1064 C CA . ARG A 1 135 ? 1.441 -8.336 48.651 1.00 52.53 135 ARG A CA 1
ATOM 1065 C C . ARG A 1 135 ? 2.297 -7.913 49.850 1.00 52.53 135 ARG A C 1
ATOM 1067 O O . ARG A 1 135 ? 3.513 -7.793 49.750 1.00 52.53 135 ARG A O 1
ATOM 1074 N N . LYS A 1 136 ? 1.638 -7.663 50.990 1.00 56.97 136 LYS A N 1
ATOM 1075 C CA . LYS A 1 136 ? 2.307 -7.585 52.298 1.00 56.97 136 LYS A CA 1
ATOM 1076 C C . LYS A 1 136 ? 3.241 -8.799 52.439 1.00 56.97 136 LYS A C 1
ATOM 1078 O O . LYS A 1 136 ? 2.801 -9.903 52.100 1.00 56.97 136 LYS A O 1
ATOM 1083 N N . PRO A 1 137 ? 4.480 -8.635 52.935 1.00 49.50 137 PRO A N 1
ATOM 1084 C CA . PRO A 1 137 ? 5.288 -9.781 53.319 1.00 49.50 137 PRO A CA 1
ATOM 1085 C C . PRO A 1 137 ? 4.496 -10.560 54.374 1.00 49.50 137 PRO A C 1
ATOM 1087 O O . PRO A 1 137 ? 4.102 -9.993 55.396 1.00 49.50 137 PRO A O 1
ATOM 1090 N N . LEU A 1 138 ? 4.179 -11.826 54.086 1.00 60.31 138 LEU A N 1
ATOM 1091 C CA . LEU A 1 138 ? 3.810 -12.739 55.158 1.00 60.31 138 LEU A CA 1
ATOM 1092 C C . LEU A 1 138 ? 5.061 -12.903 56.027 1.00 60.31 138 LEU A C 1
ATOM 1094 O O . LEU A 1 138 ? 6.141 -13.166 55.499 1.00 60.31 138 LEU A O 1
ATOM 1098 N N . SER A 1 139 ? 4.840 -12.645 57.315 1.00 56.56 139 SER A N 1
ATOM 1099 C CA . SER A 1 139 ? 5.701 -12.859 58.483 1.00 56.56 139 SER A CA 1
ATOM 1100 C C . SER A 1 139 ? 6.690 -14.009 58.367 1.00 56.56 139 SER A C 1
ATOM 1102 O O . SER A 1 139 ? 6.229 -15.105 57.970 1.00 56.56 139 SER A O 1
#

Foldseek 3Di:
DKDKDWDDQQFKFFAQQPDDDPDDDDGDRTHDIDGNNCCCPVVVVVWDWDWAQAPNDIFIKTKDWDWTFDDDPPRQTWIKIWIDGPNDITIMTIPDDDCPRVSVVVVSVVVVVVVVVVVVVVVVVVVVVVVVVPPDPDD